Protein AF-A0A0C2FCC2-F1 (afdb_monomer_lite)

InterPro domains:
  IPR032016 MKRN2 opposite strand protein-like [PTHR33963] (3-128)
  IPR053921 MKRN2 opposite strand protein-like, C-terminal [PF16044] (3-122)

Sequence (130 aa):
MFRYESGDDLHIGISDSRSVVHSFWLSGISAESTNWGGSMVICRFDNDCNEFDRSLSSFISCSSDRFLGQLYEDTRWNCFDFVIEFMRFTNYRNFTKIAFVSEFMQKALNNAIRYSILVRKVMEGGVFLL

pLDDT: mean 89.38, std 10.4, range [44.0, 98.25]

Radius of gyration: 16.75 Å; chains: 1; bounding box: 44×28×47 Å

Foldseek 3Di:
DDDDDPPDDDADFDAAPLRWTWFFELAFTDTDNDDCPPPDDQDDDPDDRVVVNVLVVVLCVVCRVVGHSVNDDPPPHGRLVVVQVSCVSVVVDHDDSVRCCVRGPPVVVVVVVVVVVVVVCCVVPPDDDD

Secondary structure (DSSP, 8-state):
-----TTPPP---EE-TTSPEEEEETTEEEEESSS-TT--------S-HHHHHHHHHHHHHHHTTTS-GGG-BTTTBSHHHHHHHHHHHTTS----HHHHIIIIIHHHHHHHHHHHHHHHHHHHHS----

Organism: NCBI:txid51022

Structure (mmCIF, N/CA/C/O backbone):
data_AF-A0A0C2FCC2-F1
#
_entry.id   AF-A0A0C2FCC2-F1
#
loop_
_atom_site.group_PDB
_atom_site.id
_atom_site.type_symbol
_atom_site.label_atom_id
_atom_site.label_alt_id
_atom_site.label_comp_id
_atom_site.label_asym_id
_atom_site.label_entity_id
_atom_site.label_seq_id
_atom_site.pdbx_PDB_ins_code
_atom_site.Cartn_x
_atom_site.Cartn_y
_atom_site.Cartn_z
_atom_site.occupancy
_atom_site.B_iso_or_equiv
_atom_site.auth_seq_id
_atom_site.auth_comp_id
_atom_site.auth_asym_id
_atom_site.auth_atom_id
_atom_site.pdbx_PDB_model_num
ATOM 1 N N . MET A 1 1 ? -6.603 -10.169 21.386 1.00 44.00 1 MET A N 1
ATOM 2 C CA . MET A 1 1 ? -7.279 -8.868 21.581 1.00 44.00 1 MET A CA 1
ATOM 3 C C . MET A 1 1 ? -6.311 -7.801 21.103 1.00 44.00 1 MET A C 1
ATOM 5 O O . MET A 1 1 ? -5.247 -7.683 21.695 1.00 44.00 1 MET A O 1
ATOM 9 N N . PHE A 1 2 ? -6.601 -7.151 19.975 1.00 53.62 2 PHE A N 1
ATOM 10 C CA . PHE A 1 2 ? -5.667 -6.231 19.320 1.00 53.62 2 PHE A CA 1
ATOM 11 C C . PHE A 1 2 ? -5.547 -4.943 20.146 1.00 53.62 2 PHE A C 1
ATOM 13 O O . PHE A 1 2 ? -6.544 -4.261 20.371 1.00 53.62 2 PHE A O 1
ATOM 20 N N . ARG A 1 3 ? -4.345 -4.665 20.659 1.00 61.72 3 ARG A N 1
ATOM 21 C CA . ARG A 1 3 ? -3.997 -3.440 21.389 1.00 61.72 3 ARG A CA 1
ATOM 22 C C . ARG A 1 3 ? -3.113 -2.609 20.471 1.00 61.72 3 ARG A C 1
ATOM 24 O O . ARG A 1 3 ? -1.903 -2.726 20.554 1.00 61.72 3 ARG A O 1
ATOM 31 N N . TYR A 1 4 ? -3.729 -1.871 19.553 1.00 66.50 4 TYR A N 1
ATOM 32 C CA . TYR A 1 4 ? -3.002 -0.838 18.824 1.00 66.50 4 TYR A CA 1
ATOM 33 C C . TYR A 1 4 ? -2.829 0.374 19.741 1.00 66.50 4 TYR A C 1
ATOM 35 O O . TYR A 1 4 ? -3.820 0.886 20.279 1.00 66.50 4 TYR A O 1
ATOM 43 N N . GLU A 1 5 ? -1.594 0.828 19.900 1.00 67.44 5 GLU A N 1
ATOM 44 C CA . GLU A 1 5 ? -1.231 2.056 20.592 1.00 67.44 5 GLU A CA 1
ATOM 45 C C . GLU A 1 5 ? -0.583 3.054 19.625 1.00 67.44 5 GLU A C 1
ATOM 47 O O . GLU A 1 5 ? -0.014 2.716 18.587 1.00 67.44 5 GLU A O 1
ATOM 52 N N . SER A 1 6 ? -0.720 4.342 19.942 1.00 66.38 6 SER A N 1
ATOM 53 C CA . SER A 1 6 ? -0.105 5.384 19.125 1.00 66.38 6 SER A CA 1
ATOM 54 C C . SER A 1 6 ? 1.413 5.259 19.215 1.00 66.38 6 SER A C 1
ATOM 56 O O . SER A 1 6 ? 1.973 5.429 20.294 1.00 66.38 6 SER A O 1
ATOM 58 N N . GLY A 1 7 ? 2.061 5.038 18.075 1.00 69.69 7 GLY A N 1
ATOM 59 C CA . GLY A 1 7 ? 3.500 4.785 17.997 1.00 69.69 7 GLY A CA 1
ATOM 60 C C . GLY A 1 7 ? 3.851 3.348 17.623 1.00 69.69 7 GLY A C 1
ATOM 61 O O . GLY A 1 7 ? 5.014 3.102 17.334 1.00 69.69 7 GLY A O 1
ATOM 62 N N . ASP A 1 8 ? 2.872 2.437 17.570 1.00 75.62 8 ASP A N 1
ATOM 63 C CA . ASP A 1 8 ? 3.090 1.101 17.016 1.00 75.62 8 ASP A CA 1
ATOM 64 C C . ASP A 1 8 ? 3.450 1.178 15.527 1.00 75.62 8 ASP A C 1
ATOM 66 O O . ASP A 1 8 ? 2.846 1.941 14.759 1.00 75.62 8 ASP A O 1
ATOM 70 N N . ASP A 1 9 ? 4.398 0.335 15.119 1.00 79.69 9 ASP A N 1
ATOM 71 C CA . ASP A 1 9 ? 4.824 0.218 13.730 1.00 79.69 9 ASP A CA 1
ATOM 72 C C . ASP A 1 9 ? 3.699 -0.370 12.872 1.00 79.69 9 ASP A C 1
ATOM 74 O O . ASP A 1 9 ? 3.216 -1.486 13.083 1.00 79.69 9 ASP A O 1
ATOM 78 N N . LEU A 1 10 ? 3.270 0.405 11.878 1.00 87.06 10 LEU A N 1
ATOM 79 C CA . LEU A 1 10 ? 2.246 -0.008 10.930 1.00 87.06 10 LEU A CA 1
ATOM 80 C C . LEU A 1 10 ? 2.888 -0.663 9.711 1.00 87.06 10 LEU A C 1
ATOM 82 O O . LEU A 1 10 ? 3.775 -0.089 9.081 1.00 87.06 10 LEU A O 1
ATOM 86 N N . HIS A 1 11 ? 2.355 -1.820 9.326 1.00 93.19 11 HIS A N 1
ATOM 87 C CA . HIS A 1 11 ? 2.714 -2.502 8.087 1.00 93.19 11 HIS A CA 1
ATOM 88 C C . HIS A 1 11 ? 1.548 -2.496 7.099 1.00 93.19 11 HIS A C 1
ATOM 90 O O . HIS A 1 11 ? 0.384 -2.601 7.495 1.00 93.19 11 HIS A O 1
ATOM 96 N N . ILE A 1 12 ? 1.853 -2.370 5.808 1.00 95.69 12 ILE A N 1
ATOM 97 C CA . ILE A 1 12 ? 0.854 -2.302 4.737 1.00 95.69 12 ILE A CA 1
ATOM 98 C C . ILE A 1 12 ? 1.218 -3.228 3.575 1.00 95.69 12 ILE A C 1
ATOM 100 O O . ILE A 1 12 ? 2.387 -3.430 3.247 1.00 95.69 12 ILE A O 1
ATOM 104 N N . GLY A 1 13 ? 0.189 -3.804 2.958 1.00 96.75 13 GLY A N 1
ATOM 105 C CA . GLY A 1 13 ? 0.299 -4.682 1.805 1.00 96.75 13 GLY A CA 1
ATOM 106 C C . GLY A 1 13 ? -0.947 -4.619 0.927 1.00 96.75 13 GLY A C 1
ATOM 107 O O . GLY A 1 13 ? -1.929 -3.948 1.251 1.00 96.75 13 GLY A O 1
ATOM 108 N N . ILE A 1 14 ? -0.890 -5.320 -0.201 1.00 97.19 14 ILE A N 1
ATOM 109 C CA . ILE A 1 14 ? -1.959 -5.402 -1.198 1.00 97.19 14 ILE A CA 1
ATOM 110 C C . ILE A 1 14 ? -2.517 -6.821 -1.166 1.00 97.19 14 ILE A C 1
ATOM 112 O O . ILE A 1 14 ? -1.772 -7.773 -1.380 1.00 97.19 14 ILE A O 1
ATOM 116 N N . SER A 1 15 ? -3.814 -6.962 -0.898 1.00 96.50 15 SER A N 1
ATOM 117 C CA . SER A 1 15 ? -4.485 -8.264 -0.924 1.00 96.50 15 SER A CA 1
ATOM 118 C C . SER A 1 15 ? -4.952 -8.604 -2.335 1.00 96.50 15 SER A C 1
ATOM 120 O O . SER A 1 15 ? -5.616 -7.779 -2.961 1.00 96.50 15 SER A O 1
ATOM 122 N N . ASP A 1 16 ? -4.671 -9.823 -2.794 1.00 95.75 16 ASP A N 1
ATOM 123 C CA . ASP A 1 16 ? -5.300 -10.408 -3.982 1.00 95.75 16 ASP A CA 1
ATOM 124 C C . ASP A 1 16 ? -6.735 -10.889 -3.674 1.00 95.75 16 ASP A C 1
ATOM 126 O O . ASP A 1 16 ? -7.195 -10.866 -2.520 1.00 95.75 16 ASP A O 1
ATOM 130 N N . SER A 1 17 ? -7.456 -11.342 -4.704 1.00 94.38 17 SER A N 1
ATOM 131 C CA . SER A 1 17 ? -8.830 -11.852 -4.568 1.00 94.38 17 SER A CA 1
ATOM 132 C C . SER A 1 17 ? -8.957 -13.116 -3.701 1.00 94.38 17 SER A C 1
ATOM 134 O O . SER A 1 17 ? -10.050 -13.453 -3.241 1.00 94.38 17 SER A O 1
ATOM 136 N N . ARG A 1 18 ? -7.843 -13.805 -3.425 1.00 94.06 18 ARG A N 1
ATOM 137 C CA . ARG A 1 18 ? -7.763 -15.015 -2.593 1.00 94.06 18 ARG A CA 1
ATOM 138 C C . ARG A 1 18 ? -7.339 -14.704 -1.160 1.00 94.06 18 ARG A C 1
ATOM 140 O O . ARG A 1 18 ? -7.049 -15.625 -0.400 1.00 94.06 18 ARG A O 1
ATOM 147 N N . SER A 1 19 ? -7.349 -13.425 -0.776 1.00 92.94 19 SER A N 1
ATOM 148 C CA . SER A 1 19 ? -6.925 -12.955 0.548 1.00 92.94 19 SER A CA 1
ATOM 149 C C . SER A 1 19 ? -5.444 -13.219 0.855 1.00 92.94 19 SER A C 1
ATOM 151 O O . SER A 1 19 ? -5.063 -13.310 2.022 1.00 92.94 19 SER A O 1
ATOM 153 N N . VAL A 1 20 ? -4.601 -13.347 -0.176 1.00 96.31 20 VAL A N 1
ATOM 154 C CA . VAL A 1 20 ? -3.143 -13.363 -0.024 1.00 96.31 20 VAL A CA 1
ATOM 155 C C . VAL A 1 20 ? -2.651 -11.925 -0.041 1.00 96.31 20 VAL A C 1
ATOM 157 O O . VAL A 1 20 ? -2.881 -11.195 -1.004 1.00 96.31 2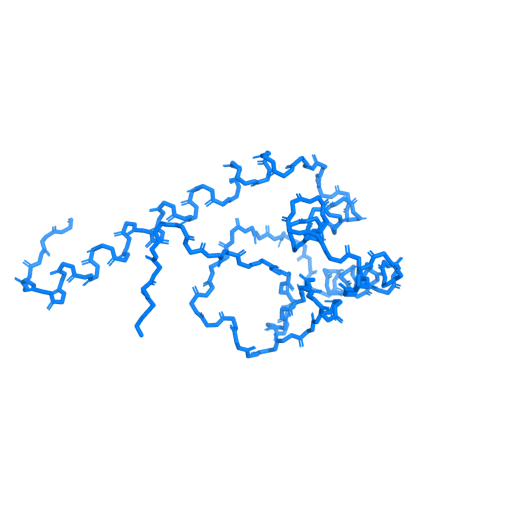0 VAL A O 1
ATOM 160 N N . VAL A 1 21 ? -1.966 -11.511 1.022 1.00 97.38 21 VAL A N 1
ATOM 161 C CA . VAL A 1 21 ? -1.406 -10.165 1.126 1.00 97.38 21 VAL A CA 1
ATOM 162 C C . VAL A 1 21 ? 0.040 -10.166 0.661 1.00 97.38 21 VAL A C 1
ATOM 164 O O . VAL A 1 21 ? 0.878 -10.904 1.177 1.00 97.38 21 VAL A O 1
ATOM 167 N N . HIS A 1 22 ? 0.330 -9.304 -0.305 1.00 97.81 22 HIS A N 1
ATOM 168 C CA . HIS A 1 22 ? 1.665 -9.041 -0.811 1.00 97.81 22 HIS A CA 1
ATOM 169 C C . HIS A 1 22 ? 2.226 -7.777 -0.163 1.00 97.81 22 HIS A C 1
ATOM 171 O O . HIS A 1 22 ? 1.576 -6.730 -0.183 1.00 97.81 22 HIS A O 1
ATOM 177 N N . SER A 1 23 ? 3.427 -7.851 0.404 1.00 97.44 23 SER A N 1
ATOM 178 C CA . SER A 1 23 ? 4.055 -6.711 1.081 1.00 97.44 23 SER A CA 1
ATOM 179 C C . SER A 1 23 ? 5.568 -6.709 0.905 1.00 97.44 23 SER A C 1
ATOM 181 O O . SER A 1 23 ? 6.150 -7.735 0.567 1.00 97.44 23 SER A O 1
ATOM 183 N N . PHE A 1 24 ? 6.203 -5.559 1.125 1.00 98.06 24 PHE A N 1
ATOM 184 C CA . PHE A 1 24 ? 7.657 -5.415 1.059 1.00 98.06 24 PHE A CA 1
ATOM 185 C C . PHE A 1 24 ? 8.243 -5.219 2.457 1.00 98.06 24 PHE A C 1
ATOM 187 O O . PHE A 1 24 ? 7.798 -4.337 3.190 1.00 98.06 24 PHE A O 1
ATOM 194 N N . TRP A 1 25 ? 9.238 -6.033 2.810 1.00 95.44 25 TRP A N 1
ATOM 195 C CA . TRP A 1 25 ? 9.940 -5.966 4.092 1.00 95.44 25 TRP A CA 1
ATOM 196 C C . TRP A 1 25 ? 11.423 -6.351 3.941 1.00 95.44 25 TRP A C 1
ATOM 198 O O . TRP A 1 25 ? 11.954 -6.432 2.834 1.00 95.44 25 TRP A O 1
ATOM 208 N N . LEU A 1 26 ? 12.089 -6.647 5.058 1.00 95.19 26 LEU A N 1
ATOM 209 C CA . LEU A 1 26 ? 13.505 -7.030 5.141 1.00 95.19 26 LEU A CA 1
ATOM 210 C C . LEU A 1 26 ? 13.889 -8.272 4.317 1.00 95.19 26 LEU A C 1
ATOM 212 O O . LEU A 1 26 ? 15.061 -8.448 3.994 1.00 95.19 26 LEU A O 1
ATOM 216 N N . SER A 1 27 ? 12.937 -9.141 3.969 1.00 95.25 27 SER A N 1
ATOM 217 C CA . SER A 1 27 ? 13.163 -10.314 3.108 1.00 95.25 27 SER A CA 1
ATOM 218 C C . SER A 1 27 ? 12.827 -10.069 1.631 1.00 95.25 27 SER A C 1
ATOM 220 O O . SER A 1 27 ? 12.986 -10.974 0.814 1.00 95.25 27 SER A O 1
ATOM 222 N N . GLY A 1 28 ? 12.405 -8.856 1.266 1.00 97.25 28 GLY A N 1
ATOM 223 C CA . GLY A 1 28 ? 11.905 -8.522 -0.065 1.00 97.25 28 GLY A CA 1
ATOM 224 C C . GLY A 1 28 ? 10.383 -8.562 -0.131 1.00 97.25 28 GLY A C 1
ATOM 225 O O . GLY A 1 28 ? 9.704 -8.354 0.877 1.00 97.25 28 GLY A O 1
ATOM 226 N N . ILE A 1 29 ? 9.844 -8.791 -1.331 1.00 97.62 29 ILE A N 1
ATOM 227 C CA . ILE A 1 29 ? 8.406 -9.005 -1.515 1.00 97.62 29 ILE A CA 1
ATOM 228 C C . ILE A 1 29 ? 8.031 -10.365 -0.916 1.00 97.62 29 ILE A C 1
ATOM 230 O O . ILE A 1 29 ? 8.518 -11.404 -1.362 1.00 97.62 29 ILE A O 1
ATOM 234 N N . SER A 1 30 ? 7.135 -10.360 0.065 1.00 95.75 30 SER A N 1
ATOM 235 C CA . SER A 1 30 ? 6.531 -11.554 0.649 1.00 95.75 30 SER A CA 1
ATOM 236 C C . SER A 1 30 ? 5.066 -11.680 0.236 1.00 95.75 30 SER A C 1
ATOM 238 O O . SER A 1 30 ? 4.418 -10.696 -0.127 1.00 95.75 30 SER A O 1
ATOM 240 N N . ALA A 1 31 ? 4.549 -12.907 0.281 1.00 96.62 31 ALA A N 1
ATOM 241 C CA . ALA A 1 31 ? 3.139 -13.218 0.091 1.00 96.62 31 ALA A CA 1
ATOM 242 C C . ALA A 1 31 ? 2.662 -14.047 1.285 1.00 96.62 31 ALA A C 1
ATOM 244 O O . ALA A 1 31 ? 3.220 -15.109 1.567 1.00 96.62 31 ALA A O 1
ATOM 245 N N . GLU A 1 32 ? 1.649 -13.560 1.992 1.00 95.38 32 GLU A N 1
ATOM 246 C CA . GLU A 1 32 ? 1.186 -14.148 3.244 1.00 95.38 32 GLU A CA 1
ATOM 247 C C . GLU A 1 32 ? -0.339 -14.278 3.253 1.00 95.38 32 GLU A C 1
ATOM 249 O O . GLU A 1 32 ? -1.066 -13.306 3.062 1.00 95.38 32 GLU A O 1
ATOM 254 N N . SER A 1 33 ? -0.841 -15.489 3.502 1.00 90.88 33 SER A N 1
ATOM 255 C CA . SER A 1 33 ? -2.277 -15.765 3.696 1.00 90.88 33 SER A CA 1
ATOM 256 C C . SER A 1 33 ? -2.687 -15.782 5.174 1.00 90.88 33 SER A C 1
ATOM 258 O O . SER A 1 33 ? -3.862 -15.866 5.517 1.00 90.88 33 SER A O 1
ATOM 260 N N . THR A 1 34 ? -1.703 -15.755 6.067 1.00 80.19 34 THR A N 1
ATOM 261 C CA . THR A 1 34 ? -1.840 -15.747 7.525 1.00 80.19 34 THR A CA 1
ATOM 262 C C . THR A 1 34 ? -0.914 -14.657 8.062 1.00 80.19 34 THR A C 1
ATOM 264 O O . THR A 1 34 ? 0.038 -14.316 7.380 1.00 80.19 34 THR A O 1
ATOM 267 N N . ASN A 1 35 ? -1.162 -14.114 9.256 1.00 85.06 35 ASN A N 1
ATOM 268 C CA . ASN A 1 35 ? -0.400 -13.020 9.913 1.00 85.06 35 ASN A CA 1
ATOM 269 C C . ASN A 1 35 ? -0.923 -11.593 9.700 1.00 85.06 35 ASN A C 1
ATOM 271 O O . ASN A 1 35 ? -0.523 -10.698 10.434 1.00 85.06 35 ASN A O 1
ATOM 275 N N . TRP A 1 36 ? -1.915 -11.382 8.835 1.00 89.81 36 TRP A N 1
ATOM 276 C CA . TRP A 1 36 ? -2.599 -10.085 8.692 1.00 89.81 36 TRP A CA 1
ATOM 277 C C . TRP A 1 36 ? -3.827 -9.953 9.611 1.00 89.81 36 TRP A C 1
ATOM 279 O O . TRP A 1 36 ? -4.787 -9.236 9.320 1.00 89.81 36 TRP A O 1
ATOM 289 N N . GLY A 1 37 ? -3.825 -10.674 10.737 1.00 84.88 37 GLY A N 1
ATOM 290 C CA . GLY A 1 37 ? -4.888 -10.611 11.738 1.00 84.88 3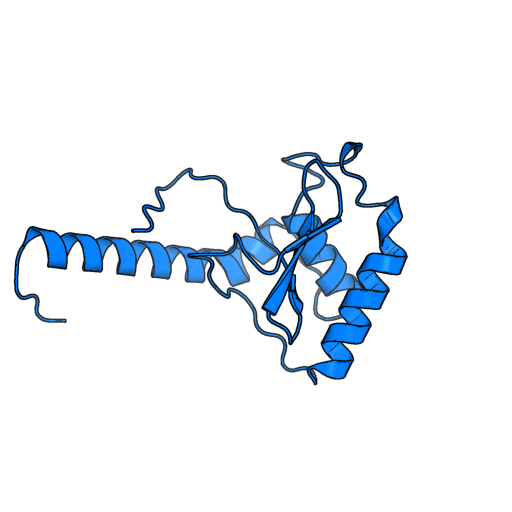7 GLY A CA 1
ATOM 291 C C . GLY A 1 37 ? -4.945 -9.229 12.389 1.00 84.88 37 GLY A C 1
ATOM 292 O O . GLY A 1 37 ? -3.922 -8.705 12.812 1.00 84.88 37 GLY A O 1
ATOM 293 N N . GLY A 1 38 ? -6.140 -8.640 12.476 1.00 82.50 38 GLY A N 1
ATOM 294 C CA . GLY A 1 38 ? -6.313 -7.279 13.003 1.00 82.50 38 GLY A CA 1
ATOM 295 C C . GLY A 1 38 ? -5.943 -6.173 12.012 1.00 82.50 38 GLY A C 1
ATOM 296 O O . GLY A 1 38 ? -5.924 -5.005 12.392 1.00 82.50 38 GLY A O 1
ATOM 297 N N . SER A 1 39 ? -5.680 -6.526 10.751 1.00 89.25 39 SER A N 1
ATOM 298 C CA . SER A 1 39 ? -5.515 -5.556 9.672 1.00 89.25 39 SER A CA 1
ATOM 299 C C . SER A 1 39 ? -6.821 -4.831 9.352 1.00 89.25 39 SER A C 1
ATOM 301 O O . SER A 1 39 ? -7.925 -5.270 9.693 1.00 89.25 39 SER A O 1
ATOM 303 N N . MET A 1 40 ? -6.688 -3.699 8.666 1.00 90.19 40 MET A N 1
ATOM 304 C CA . MET A 1 40 ? -7.823 -2.925 8.201 1.00 90.19 40 MET A CA 1
ATOM 305 C C . MET A 1 40 ? -7.682 -2.537 6.737 1.00 90.19 40 MET A C 1
ATOM 307 O O . MET A 1 40 ? -6.608 -2.165 6.270 1.00 90.19 40 MET A O 1
ATOM 311 N N . VAL A 1 41 ? -8.802 -2.580 6.020 1.00 92.12 41 VAL A N 1
ATOM 312 C CA . VAL A 1 41 ? -8.859 -2.155 4.622 1.00 92.12 41 VAL A CA 1
ATOM 313 C C . VAL A 1 41 ? -8.952 -0.633 4.573 1.00 92.12 41 VAL A C 1
ATOM 315 O O . VAL A 1 41 ? -9.935 -0.058 5.040 1.00 92.12 41 VAL A O 1
ATOM 318 N N . ILE A 1 42 ? -7.935 0.013 4.001 1.00 93.19 42 ILE A N 1
ATOM 319 C CA . ILE A 1 42 ? -7.874 1.480 3.872 1.00 93.19 42 ILE A CA 1
ATOM 320 C C . ILE A 1 42 ? -8.235 1.984 2.468 1.00 93.19 42 ILE A C 1
ATOM 322 O O . ILE A 1 42 ? -8.593 3.145 2.303 1.00 93.19 42 ILE A O 1
ATOM 326 N N . CYS A 1 43 ? -8.152 1.116 1.460 1.00 91.81 43 CYS A N 1
ATOM 327 C CA . CYS A 1 43 ? -8.436 1.419 0.062 1.00 91.81 43 CYS A CA 1
ATOM 328 C C . CYS A 1 43 ? -9.063 0.184 -0.597 1.00 91.81 43 CYS A C 1
ATOM 330 O O . CYS A 1 43 ? -8.670 -0.944 -0.292 1.00 91.81 43 CYS A O 1
ATOM 332 N N . ARG A 1 44 ? -10.047 0.393 -1.475 1.00 90.12 44 ARG A N 1
ATOM 333 C CA . ARG A 1 44 ? -10.652 -0.649 -2.311 1.00 90.12 44 ARG A CA 1
ATOM 334 C C . ARG A 1 44 ? -10.554 -0.210 -3.762 1.00 90.12 44 ARG A C 1
ATOM 336 O O . ARG A 1 44 ? -10.809 0.952 -4.057 1.00 90.12 44 ARG A O 1
ATOM 343 N N . PHE A 1 45 ? -10.181 -1.143 -4.625 1.00 86.75 45 PHE A N 1
ATOM 344 C CA . PHE A 1 45 ? -10.166 -0.944 -6.066 1.00 86.75 45 PHE A CA 1
ATOM 345 C C . PHE A 1 45 ? -11.471 -1.494 -6.640 1.00 86.75 45 PHE A C 1
ATOM 347 O O . PHE A 1 45 ? -11.902 -2.574 -6.239 1.00 86.75 45 PHE A O 1
ATOM 354 N N . ASP A 1 46 ? -12.078 -0.764 -7.572 1.00 85.25 46 ASP A N 1
ATOM 355 C CA . ASP A 1 46 ? -13.360 -1.136 -8.189 1.00 85.25 46 ASP A CA 1
ATOM 356 C C . ASP A 1 46 ? -13.190 -2.045 -9.427 1.00 85.25 46 ASP A C 1
ATOM 358 O O . ASP A 1 46 ? -14.148 -2.310 -10.152 1.00 85.25 46 ASP A O 1
ATOM 362 N N . ASN A 1 47 ? -11.969 -2.518 -9.693 1.00 81.31 47 ASN A N 1
ATOM 363 C CA . ASN A 1 47 ? -11.644 -3.348 -10.854 1.00 81.31 47 ASN A CA 1
ATOM 364 C C . ASN A 1 47 ? -12.183 -4.781 -10.706 1.00 81.31 47 ASN A C 1
ATOM 366 O O . ASN A 1 47 ? -12.336 -5.295 -9.597 1.00 81.31 47 ASN A O 1
ATOM 370 N N . ASP A 1 48 ? -12.380 -5.463 -11.841 1.00 89.94 48 ASP A N 1
ATOM 371 C CA . ASP A 1 48 ? -12.626 -6.909 -11.850 1.00 89.94 48 ASP A CA 1
ATOM 372 C C . ASP A 1 48 ? -11.489 -7.648 -11.129 1.00 89.94 48 ASP A C 1
ATOM 374 O O . ASP A 1 48 ? -10.307 -7.380 -11.368 1.00 89.94 48 ASP A O 1
ATOM 378 N N . CYS A 1 49 ? -11.840 -8.607 -10.268 1.00 88.19 49 CYS A N 1
ATOM 379 C CA . CYS A 1 49 ? -10.868 -9.331 -9.451 1.00 88.19 49 CYS A CA 1
ATOM 380 C C . CYS A 1 49 ? -9.776 -10.009 -10.291 1.00 88.19 49 CYS A C 1
ATOM 382 O O . CYS A 1 49 ? -8.611 -9.989 -9.903 1.00 88.19 49 CYS A O 1
ATOM 384 N N . ASN A 1 50 ? -10.108 -10.562 -11.464 1.00 90.56 50 ASN A N 1
ATOM 385 C CA . ASN A 1 50 ? -9.110 -11.232 -12.300 1.00 90.56 50 ASN A CA 1
ATOM 386 C C . ASN A 1 50 ? -8.162 -10.230 -12.963 1.00 90.56 50 ASN A C 1
ATOM 388 O O . ASN A 1 50 ? -6.981 -10.517 -13.161 1.00 90.56 50 ASN A O 1
ATOM 392 N N . GLU A 1 51 ? -8.667 -9.061 -13.354 1.00 92.88 51 GLU A N 1
ATOM 393 C CA . GLU A 1 51 ? -7.831 -7.989 -13.890 1.00 92.88 51 GLU A CA 1
ATOM 394 C C . GLU A 1 51 ? -6.895 -7.419 -12.821 1.00 92.88 51 GLU A C 1
ATOM 396 O O . GLU A 1 51 ? -5.706 -7.210 -13.090 1.00 92.88 51 GLU A O 1
ATOM 401 N N . PHE A 1 52 ? -7.410 -7.234 -11.606 1.00 94.69 52 PHE A N 1
ATOM 402 C CA . PHE A 1 52 ? -6.628 -6.781 -10.466 1.00 94.69 52 PHE A CA 1
ATOM 403 C C . PHE A 1 52 ? -5.504 -7.767 -10.121 1.00 94.69 52 PHE A C 1
ATOM 405 O O . PHE A 1 52 ? -4.338 -7.374 -10.073 1.00 94.69 52 PHE A O 1
ATOM 412 N N . ASP A 1 53 ? -5.821 -9.056 -9.978 1.00 96.50 53 ASP A N 1
ATOM 413 C CA . ASP A 1 53 ? -4.845 -10.095 -9.631 1.00 96.50 53 ASP A CA 1
ATOM 414 C C . ASP A 1 53 ? -3.753 -10.249 -10.701 1.00 96.50 53 ASP A C 1
ATOM 416 O O . ASP A 1 53 ? -2.571 -10.430 -10.382 1.00 96.50 53 ASP A O 1
ATOM 420 N N . ARG A 1 54 ? -4.117 -10.131 -11.989 1.00 96.50 54 ARG A N 1
ATOM 421 C CA . ARG A 1 54 ? -3.142 -10.121 -13.094 1.00 96.50 54 ARG A CA 1
ATOM 422 C C . ARG A 1 54 ? -2.237 -8.898 -13.033 1.00 96.50 54 ARG A C 1
ATOM 424 O O . ARG A 1 54 ? -1.026 -9.039 -13.188 1.00 96.50 54 ARG A O 1
ATOM 431 N N . SER A 1 55 ? -2.807 -7.720 -12.785 1.00 96.88 55 SER A N 1
ATOM 432 C CA . SER A 1 55 ? -2.045 -6.477 -12.631 1.00 96.88 55 SER A CA 1
ATOM 433 C C . SER A 1 55 ? -1.060 -6.564 -11.467 1.00 96.88 55 SER A C 1
ATOM 435 O O . SER A 1 55 ? 0.107 -6.208 -11.627 1.00 96.88 55 SER A O 1
ATOM 437 N N . LEU A 1 56 ? -1.493 -7.099 -10.323 1.00 97.44 56 LEU A N 1
ATOM 438 C CA . LEU A 1 56 ? -0.647 -7.296 -9.147 1.00 97.44 56 LEU A CA 1
ATOM 439 C C . LEU A 1 56 ? 0.486 -8.288 -9.423 1.00 97.44 56 LEU A C 1
ATOM 441 O O . LEU A 1 56 ? 1.649 -7.991 -9.151 1.00 97.44 56 LEU A O 1
ATOM 445 N N . SER A 1 57 ? 0.168 -9.425 -10.042 1.00 97.62 57 SER A N 1
ATOM 446 C CA . SER A 1 57 ? 1.169 -10.428 -10.428 1.00 97.62 57 SER A CA 1
ATOM 447 C C . SER A 1 57 ? 2.200 -9.853 -11.407 1.00 97.62 57 SER A C 1
ATOM 449 O O . SER A 1 57 ? 3.403 -10.059 -11.240 1.00 97.62 57 SER A O 1
ATOM 451 N N . SER A 1 58 ? 1.743 -9.084 -12.403 1.00 98.12 58 SER A N 1
ATOM 452 C CA . SER A 1 58 ? 2.621 -8.414 -13.366 1.00 98.12 58 SER A CA 1
ATOM 453 C C . SER A 1 58 ? 3.512 -7.378 -12.690 1.00 98.12 58 SER A C 1
ATOM 455 O O . SER A 1 58 ? 4.708 -7.342 -12.963 1.00 98.12 58 SER A O 1
ATOM 457 N N . PHE A 1 59 ? 2.959 -6.557 -11.795 1.00 98.25 59 PHE A N 1
ATOM 458 C CA . PHE A 1 59 ? 3.725 -5.569 -11.042 1.00 98.25 59 PHE A CA 1
ATOM 459 C C . PHE A 1 59 ? 4.838 -6.224 -10.223 1.00 98.25 59 PHE A C 1
ATOM 461 O O . PHE A 1 59 ? 5.992 -5.806 -10.321 1.00 98.25 59 PHE A O 1
ATOM 468 N N . ILE A 1 60 ? 4.517 -7.273 -9.459 1.00 97.94 60 ILE A N 1
ATOM 469 C CA . ILE A 1 60 ? 5.493 -8.004 -8.638 1.00 97.94 60 ILE A CA 1
ATOM 470 C C . ILE A 1 60 ? 6.604 -8.579 -9.520 1.00 97.94 60 ILE A C 1
ATOM 472 O O . ILE A 1 60 ? 7.783 -8.401 -9.219 1.00 97.94 60 ILE A O 1
ATOM 476 N N . SER A 1 61 ? 6.247 -9.206 -10.645 1.00 97.44 61 SER A N 1
ATOM 477 C CA . SER A 1 61 ? 7.234 -9.753 -11.579 1.00 97.44 61 SER A CA 1
ATOM 478 C C . SER A 1 61 ? 8.153 -8.665 -12.148 1.00 97.44 61 SER A C 1
ATOM 480 O O . SER A 1 61 ? 9.366 -8.862 -12.197 1.00 97.44 61 SER A O 1
ATOM 482 N N . CYS A 1 62 ? 7.596 -7.523 -12.560 1.00 96.88 62 CYS A N 1
ATOM 483 C CA . CYS A 1 62 ? 8.337 -6.425 -13.191 1.00 96.88 62 CYS A CA 1
ATOM 484 C C . CYS A 1 62 ? 9.150 -5.560 -12.217 1.00 96.88 62 CYS A C 1
ATOM 486 O O . CYS A 1 62 ? 9.955 -4.757 -12.676 1.00 96.88 62 CYS A O 1
ATOM 488 N N . SER A 1 63 ? 8.910 -5.663 -10.909 1.00 95.38 63 SER A N 1
ATOM 489 C CA . SER A 1 63 ? 9.558 -4.823 -9.890 1.00 95.38 63 SER A CA 1
ATOM 490 C C . SER A 1 63 ? 10.380 -5.611 -8.868 1.00 95.38 63 SER A C 1
ATOM 492 O O . SER A 1 63 ? 10.918 -5.027 -7.927 1.00 95.38 63 SER A O 1
ATOM 494 N N . SER A 1 64 ? 10.494 -6.930 -9.044 1.00 93.69 64 SER A N 1
ATOM 495 C CA . SER A 1 64 ? 11.182 -7.837 -8.116 1.00 93.69 64 SER A CA 1
ATOM 496 C C . SER A 1 64 ? 12.644 -7.457 -7.837 1.00 93.69 64 SER A C 1
ATOM 498 O O . SER A 1 64 ? 13.124 -7.636 -6.720 1.00 93.69 64 SER A O 1
ATOM 500 N N . ASP A 1 65 ? 13.332 -6.865 -8.810 1.00 96.50 65 ASP A N 1
ATOM 501 C CA . ASP A 1 65 ? 14.700 -6.349 -8.711 1.00 96.50 65 ASP A CA 1
ATOM 502 C C . ASP A 1 65 ? 14.808 -5.045 -7.898 1.00 96.50 65 ASP A C 1
ATOM 504 O O . ASP A 1 65 ? 15.846 -4.767 -7.295 1.00 96.50 65 ASP A O 1
ATOM 508 N N . ARG A 1 66 ? 13.729 -4.256 -7.839 1.00 97.25 66 ARG A N 1
ATOM 509 C CA . ARG A 1 66 ? 13.644 -2.997 -7.075 1.00 97.25 66 ARG A CA 1
ATOM 510 C C . ARG A 1 66 ? 13.238 -3.209 -5.616 1.00 97.25 66 ARG A C 1
ATOM 512 O O . ARG A 1 66 ? 13.518 -2.356 -4.776 1.00 97.25 66 ARG A O 1
ATOM 519 N N . PHE A 1 67 ? 12.585 -4.326 -5.306 1.00 97.69 67 PHE A N 1
ATOM 520 C CA . PHE A 1 67 ? 12.064 -4.653 -3.973 1.00 97.69 67 PHE A CA 1
ATOM 521 C C . PHE A 1 67 ? 12.793 -5.848 -3.345 1.00 97.69 67 PHE A C 1
ATOM 523 O O . PHE A 1 67 ? 12.189 -6.770 -2.791 1.00 97.69 67 PHE A O 1
ATOM 530 N N . LEU A 1 68 ? 14.123 -5.820 -3.419 1.00 97.88 68 LEU A N 1
ATOM 531 C CA . LEU A 1 68 ? 14.989 -6.749 -2.698 1.00 97.88 68 LEU A CA 1
ATOM 532 C C . LEU A 1 68 ? 15.070 -6.347 -1.224 1.00 97.88 68 LEU A C 1
ATOM 534 O O . LEU A 1 68 ? 15.198 -5.166 -0.912 1.00 97.88 68 LEU A O 1
ATOM 538 N N . GLY A 1 69 ? 15.067 -7.322 -0.314 1.00 97.06 69 GLY A N 1
ATOM 539 C CA . GLY A 1 69 ? 15.071 -7.055 1.130 1.00 97.06 69 GLY A CA 1
ATOM 540 C C . GLY A 1 69 ? 16.248 -6.201 1.611 1.00 97.06 69 GLY A C 1
ATOM 541 O O . GLY A 1 69 ? 16.081 -5.322 2.446 1.00 97.06 69 GLY A O 1
ATOM 542 N N . GLN A 1 70 ? 17.422 -6.367 0.998 1.00 97.56 70 GLN A N 1
ATOM 543 C CA . GLN A 1 70 ? 18.613 -5.550 1.273 1.00 97.56 70 GLN A CA 1
ATOM 544 C C . GLN A 1 70 ? 18.476 -4.067 0.879 1.00 97.56 70 GLN A C 1
ATOM 546 O O . GLN A 1 70 ? 19.307 -3.255 1.273 1.00 97.56 70 GLN A O 1
ATOM 551 N N . LEU A 1 71 ? 17.480 -3.725 0.056 1.00 97.62 71 LEU A N 1
ATOM 552 C CA . LEU A 1 71 ? 17.174 -2.353 -0.356 1.00 97.62 71 LEU A CA 1
ATOM 553 C C . LEU A 1 71 ? 16.092 -1.716 0.524 1.00 97.62 71 LEU A C 1
ATOM 555 O O . LEU A 1 71 ? 15.740 -0.561 0.299 1.00 97.62 71 LEU A O 1
ATOM 559 N N . TYR A 1 72 ? 15.542 -2.461 1.486 1.00 97.50 72 TYR A N 1
ATOM 560 C CA . TYR A 1 72 ? 14.532 -1.954 2.401 1.00 97.50 72 TYR A CA 1
ATOM 561 C C . TYR A 1 72 ? 15.133 -0.872 3.311 1.00 97.50 72 TYR A C 1
ATOM 563 O O . TYR A 1 72 ? 16.155 -1.080 3.965 1.00 97.50 72 TYR A O 1
ATOM 571 N N . GLU A 1 73 ? 14.476 0.283 3.360 1.00 96.50 73 GLU A N 1
ATOM 572 C CA . GLU A 1 73 ? 14.865 1.434 4.166 1.00 96.50 73 GLU A CA 1
ATOM 573 C C . GLU A 1 73 ? 13.616 2.091 4.772 1.00 96.50 73 GLU A C 1
ATOM 575 O O . GLU A 1 73 ? 12.780 2.633 4.042 1.00 96.50 73 GLU A O 1
ATOM 580 N N . ASP A 1 74 ? 13.519 2.101 6.107 1.00 91.69 74 ASP A N 1
ATOM 581 C CA . ASP A 1 74 ? 12.325 2.522 6.861 1.00 91.69 74 ASP A CA 1
ATOM 582 C C . ASP A 1 74 ? 11.763 3.882 6.449 1.00 91.69 74 ASP A C 1
ATOM 584 O O . ASP A 1 74 ? 10.553 4.096 6.519 1.00 91.69 74 ASP A O 1
ATOM 588 N N . THR A 1 75 ? 12.610 4.815 6.005 1.00 91.62 75 THR A N 1
ATOM 589 C CA . THR A 1 75 ? 12.161 6.170 5.668 1.00 91.62 75 THR A CA 1
ATOM 590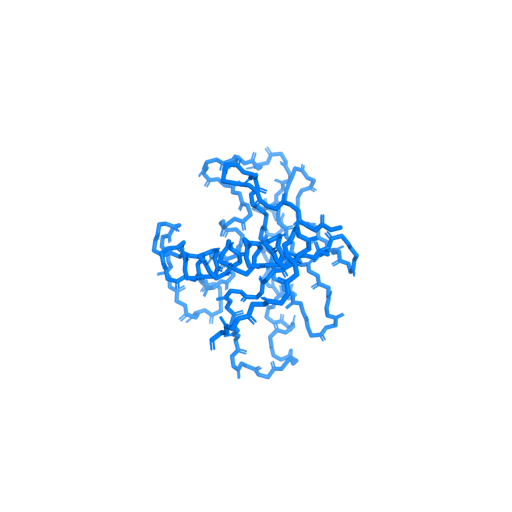 C C . THR A 1 75 ? 11.926 6.372 4.173 1.00 91.62 75 THR A C 1
ATOM 592 O O . THR A 1 75 ? 10.904 6.952 3.784 1.00 91.62 75 THR A O 1
ATOM 595 N N . ARG A 1 76 ? 12.815 5.872 3.306 1.00 94.62 76 ARG A N 1
ATOM 596 C CA . ARG A 1 76 ? 12.802 6.207 1.870 1.00 94.62 76 ARG A CA 1
ATOM 597 C C . ARG A 1 76 ? 12.347 5.088 0.941 1.00 94.62 76 ARG A C 1
ATOM 599 O O . ARG A 1 76 ? 11.932 5.419 -0.165 1.00 94.62 76 ARG A O 1
ATOM 606 N N . TRP A 1 77 ? 12.418 3.823 1.352 1.00 97.25 77 TRP A N 1
ATOM 607 C CA . TRP A 1 77 ? 12.051 2.688 0.502 1.00 97.25 77 TRP A CA 1
ATOM 608 C C . TRP A 1 77 ? 11.494 1.531 1.333 1.00 97.25 77 TRP A C 1
ATOM 610 O O . TRP A 1 77 ? 12.213 0.618 1.725 1.00 97.25 77 TRP A O 1
ATOM 620 N N . ASN A 1 78 ? 10.202 1.592 1.640 1.00 96.56 78 ASN A N 1
ATOM 621 C CA . ASN A 1 78 ? 9.537 0.695 2.581 1.00 96.56 78 ASN A CA 1
ATOM 622 C C . ASN A 1 78 ? 8.210 0.151 2.019 1.00 96.56 78 ASN A C 1
ATOM 624 O O . ASN A 1 78 ? 7.877 0.325 0.843 1.00 96.56 78 ASN A O 1
ATOM 628 N N . CYS A 1 79 ? 7.421 -0.509 2.866 1.00 96.88 79 CYS A N 1
ATOM 629 C CA . CYS A 1 79 ? 6.130 -1.087 2.490 1.00 96.88 79 CYS A CA 1
ATOM 630 C C . CYS A 1 79 ? 5.122 -0.071 1.914 1.00 96.88 79 CYS A C 1
ATOM 632 O O . CYS A 1 79 ? 4.296 -0.438 1.078 1.00 96.88 79 CYS A O 1
ATOM 634 N N . PHE A 1 80 ? 5.215 1.215 2.269 1.00 96.62 80 PHE A N 1
ATOM 635 C CA . PHE A 1 80 ? 4.388 2.262 1.663 1.00 96.62 80 PHE A CA 1
ATOM 636 C C . PHE A 1 80 ? 4.775 2.532 0.214 1.00 96.62 80 PHE A C 1
ATOM 638 O O . PHE A 1 80 ? 3.893 2.708 -0.624 1.00 96.62 80 PHE A O 1
ATOM 645 N N . ASP A 1 81 ? 6.075 2.553 -0.093 1.00 97.38 81 ASP A N 1
ATOM 646 C CA . ASP A 1 81 ? 6.544 2.742 -1.467 1.00 97.38 81 ASP A CA 1
ATOM 647 C C . ASP A 1 81 ? 6.076 1.597 -2.356 1.00 97.38 81 ASP A C 1
ATOM 649 O O . ASP A 1 81 ? 5.616 1.840 -3.464 1.00 97.38 81 ASP A O 1
ATOM 653 N N . PHE A 1 82 ? 6.088 0.365 -1.847 1.00 98.00 82 PHE A N 1
ATOM 654 C CA . PHE A 1 82 ? 5.556 -0.790 -2.569 1.00 98.00 82 PHE A CA 1
ATOM 655 C C . PHE A 1 82 ? 4.098 -0.588 -3.013 1.00 98.00 82 PHE A C 1
ATOM 657 O O . PHE A 1 82 ? 3.773 -0.765 -4.189 1.00 98.00 82 PHE A O 1
ATOM 664 N N . VAL A 1 83 ? 3.229 -0.136 -2.103 1.00 97.19 83 VAL A N 1
ATOM 665 C CA . VAL A 1 83 ? 1.815 0.138 -2.413 1.00 97.19 83 VAL A CA 1
ATOM 666 C C . VAL A 1 83 ? 1.663 1.314 -3.381 1.00 97.19 83 VAL A C 1
ATOM 668 O O . VAL A 1 83 ? 0.878 1.244 -4.327 1.00 97.19 83 VAL A O 1
ATOM 671 N N . ILE A 1 84 ? 2.421 2.393 -3.177 1.00 96.75 84 ILE A N 1
ATOM 672 C CA . ILE A 1 84 ? 2.361 3.592 -4.024 1.00 96.75 84 ILE A CA 1
ATOM 673 C C . ILE A 1 84 ? 2.870 3.297 -5.443 1.00 96.75 84 ILE A C 1
ATOM 675 O O . ILE A 1 84 ? 2.276 3.763 -6.417 1.00 96.75 84 ILE A O 1
ATOM 679 N N . GLU A 1 85 ? 3.935 2.507 -5.592 1.00 97.44 85 GLU A N 1
ATOM 680 C CA . GLU A 1 85 ? 4.444 2.083 -6.899 1.00 97.44 85 GLU A CA 1
ATOM 681 C C . GLU A 1 85 ? 3.431 1.201 -7.633 1.00 97.44 85 GLU A C 1
ATOM 683 O O . GLU A 1 85 ? 3.259 1.376 -8.837 1.00 97.44 85 GLU A O 1
ATOM 688 N N . PHE A 1 86 ? 2.702 0.323 -6.936 1.00 97.00 86 PHE A N 1
ATOM 689 C CA . PHE A 1 86 ? 1.610 -0.440 -7.546 1.00 97.00 86 PHE A CA 1
ATOM 690 C C . PHE A 1 86 ? 0.462 0.464 -8.025 1.00 97.00 86 PHE A C 1
ATOM 692 O O . PHE A 1 86 ? -0.038 0.308 -9.143 1.00 97.00 86 PHE A O 1
ATOM 699 N N . MET A 1 87 ? 0.066 1.455 -7.218 1.00 95.50 87 MET A N 1
ATOM 700 C CA . MET A 1 87 ? -0.939 2.449 -7.624 1.00 95.50 87 MET A CA 1
ATOM 701 C C . MET A 1 87 ? -0.492 3.249 -8.852 1.00 95.50 87 MET A C 1
ATOM 703 O O . MET A 1 87 ? -1.310 3.573 -9.714 1.00 95.50 87 MET A O 1
ATOM 707 N N . ARG A 1 88 ? 0.809 3.540 -8.969 1.00 95.50 88 ARG A N 1
ATOM 708 C CA . ARG A 1 88 ? 1.371 4.179 -10.163 1.00 95.50 88 ARG A CA 1
ATOM 709 C C . ARG A 1 88 ? 1.394 3.229 -11.359 1.00 95.50 88 ARG A C 1
ATOM 711 O O . ARG A 1 88 ? 1.022 3.641 -12.451 1.00 95.50 88 ARG A O 1
ATOM 718 N N . PHE A 1 89 ? 1.793 1.975 -11.155 1.00 95.44 89 PHE A N 1
ATOM 719 C CA . PHE A 1 89 ? 1.854 0.941 -12.192 1.00 95.44 89 PHE A CA 1
ATOM 720 C C . PHE A 1 89 ? 0.490 0.704 -12.854 1.00 95.44 89 PHE A C 1
ATOM 722 O O . PHE A 1 89 ? 0.400 0.576 -14.070 1.00 95.44 89 PHE A O 1
ATOM 729 N N . THR A 1 90 ? -0.578 0.712 -12.058 1.00 93.62 90 THR A N 1
ATOM 730 C CA . THR A 1 90 ? -1.965 0.550 -12.526 1.00 93.62 90 THR A CA 1
ATOM 731 C C . THR A 1 90 ? -2.588 1.840 -13.070 1.00 93.62 90 THR A C 1
ATOM 733 O O . THR A 1 90 ? -3.759 1.839 -13.439 1.00 93.62 90 THR A O 1
ATOM 736 N N . ASN A 1 91 ? -1.834 2.947 -13.129 1.00 91.94 91 ASN A N 1
ATOM 737 C CA . ASN A 1 91 ? -2.334 4.287 -13.458 1.00 91.94 91 ASN A CA 1
ATOM 738 C C . ASN A 1 91 ? -3.527 4.737 -12.595 1.00 91.94 91 ASN A C 1
ATOM 740 O O . ASN A 1 91 ? -4.296 5.598 -13.015 1.00 91.94 91 ASN A O 1
ATOM 744 N N . TYR A 1 92 ? -3.673 4.189 -11.383 1.00 90.00 92 TYR A N 1
ATOM 745 C CA . TYR A 1 92 ? -4.764 4.549 -10.484 1.00 90.00 92 TYR A CA 1
ATOM 746 C C . TYR A 1 92 ? -4.643 6.016 -10.061 1.00 90.00 92 TYR A C 1
ATOM 748 O O . TYR A 1 92 ? -5.518 6.836 -10.335 1.00 90.00 92 TYR A O 1
ATOM 756 N N . ARG A 1 93 ? -3.521 6.363 -9.418 1.00 89.00 93 ARG A N 1
ATOM 757 C CA . ARG A 1 93 ? -3.152 7.741 -9.070 1.00 89.00 93 ARG A CA 1
ATOM 758 C C . ARG A 1 93 ? -1.704 7.782 -8.591 1.00 89.00 93 ARG A C 1
ATOM 760 O O . ARG A 1 93 ? -1.213 6.826 -7.997 1.00 89.00 93 ARG A O 1
ATOM 767 N N . ASN A 1 94 ? -1.023 8.903 -8.817 1.00 90.75 94 ASN A N 1
ATOM 768 C CA . ASN A 1 94 ? 0.323 9.116 -8.294 1.00 90.75 94 ASN A CA 1
ATOM 769 C C . ASN A 1 94 ? 0.257 9.857 -6.952 1.00 90.75 94 ASN A C 1
ATOM 771 O O . ASN A 1 94 ? -0.204 10.998 -6.898 1.00 90.75 94 ASN A O 1
ATOM 775 N N . PHE A 1 95 ? 0.728 9.215 -5.885 1.00 93.81 95 PHE A N 1
ATOM 776 C CA . PHE A 1 95 ? 0.738 9.775 -4.537 1.00 93.81 95 PHE A CA 1
ATOM 777 C C . PHE A 1 95 ? 2.162 10.006 -4.034 1.00 93.81 95 PHE A C 1
ATOM 779 O O . PHE A 1 95 ? 3.075 9.235 -4.320 1.00 93.81 95 PHE A O 1
ATOM 786 N N . THR A 1 96 ? 2.338 11.042 -3.216 1.00 94.62 96 THR A N 1
ATOM 787 C CA . THR A 1 96 ? 3.439 11.078 -2.245 1.00 94.62 96 THR A CA 1
ATOM 788 C C . THR A 1 96 ? 3.038 10.266 -1.011 1.00 94.62 96 THR A C 1
ATOM 790 O O . THR A 1 96 ? 1.844 10.116 -0.744 1.00 94.62 96 THR A O 1
ATOM 793 N N . LYS A 1 97 ? 4.001 9.795 -0.203 1.00 94.00 97 LYS A N 1
ATOM 794 C CA . LYS A 1 97 ? 3.692 9.102 1.066 1.00 94.00 97 LYS A CA 1
ATOM 795 C C . LYS A 1 97 ? 2.760 9.920 1.960 1.00 94.00 97 LYS A C 1
ATOM 797 O O . LYS A 1 97 ? 1.789 9.393 2.486 1.00 94.00 97 LYS A O 1
ATOM 802 N N . ILE A 1 98 ? 3.024 11.222 2.083 1.00 93.88 98 ILE A N 1
ATOM 803 C CA . ILE A 1 98 ? 2.225 12.136 2.910 1.00 93.88 98 ILE A CA 1
ATOM 804 C C . ILE A 1 98 ? 0.782 12.214 2.397 1.00 93.88 98 ILE A C 1
ATOM 806 O O . ILE A 1 98 ? -0.153 12.096 3.188 1.00 93.88 98 ILE A O 1
ATOM 810 N N . ALA A 1 99 ? 0.593 12.370 1.082 1.00 94.88 99 ALA A N 1
ATOM 811 C CA . ALA A 1 99 ? -0.739 12.421 0.485 1.00 94.88 99 ALA A CA 1
ATOM 812 C C . ALA A 1 99 ? -1.488 11.091 0.663 1.00 94.88 99 ALA A C 1
ATOM 814 O O . ALA A 1 99 ? -2.647 11.096 1.065 1.00 94.88 99 ALA A O 1
ATOM 815 N N . PHE A 1 100 ? -0.806 9.962 0.449 1.00 94.56 100 PHE A N 1
ATOM 816 C CA . PHE A 1 100 ? -1.368 8.627 0.652 1.00 94.56 100 PHE A CA 1
ATOM 817 C C . PHE A 1 100 ? -1.834 8.411 2.100 1.00 94.56 100 PHE A C 1
ATOM 819 O O . PHE A 1 100 ? -2.969 7.996 2.342 1.00 94.56 100 PHE A O 1
ATOM 826 N N . VAL A 1 101 ? -0.974 8.732 3.073 1.00 92.81 101 VAL A N 1
ATOM 827 C CA . VAL A 1 101 ? -1.277 8.612 4.508 1.00 92.81 101 VAL A CA 1
ATOM 828 C C . VAL A 1 101 ? -2.478 9.483 4.875 1.00 92.81 101 VAL A C 1
ATOM 830 O O . VAL A 1 101 ? -3.378 9.027 5.582 1.00 92.81 101 VAL A O 1
ATOM 833 N N . SER A 1 102 ? -2.503 10.728 4.396 1.00 93.06 102 SER A N 1
ATOM 834 C CA . SER A 1 102 ? -3.590 11.660 4.694 1.00 93.06 102 SER A CA 1
ATOM 835 C C . SER A 1 102 ? -4.924 11.205 4.103 1.00 93.06 102 SER A C 1
ATOM 837 O O . SER A 1 102 ? -5.939 11.263 4.794 1.00 93.06 102 SER A O 1
ATOM 839 N N . GLU A 1 103 ? -4.922 10.703 2.867 1.00 92.62 103 GLU A N 1
ATOM 840 C CA . GLU A 1 103 ? -6.143 10.299 2.166 1.00 92.62 103 GLU A CA 1
ATOM 841 C C . GLU A 1 103 ? -6.715 8.978 2.707 1.00 92.62 103 GLU A C 1
ATOM 843 O O . GLU A 1 103 ? -7.900 8.911 3.041 1.00 92.62 103 GLU A O 1
ATOM 848 N N . PHE A 1 104 ? -5.885 7.939 2.850 1.00 91.62 104 PHE A N 1
ATOM 849 C CA . PHE A 1 104 ? -6.371 6.587 3.151 1.00 91.62 104 PHE A CA 1
ATOM 850 C C . PHE A 1 104 ? -6.185 6.171 4.611 1.00 91.62 104 PHE A C 1
ATOM 852 O O . PHE A 1 104 ? -7.071 5.544 5.193 1.00 91.62 104 PHE A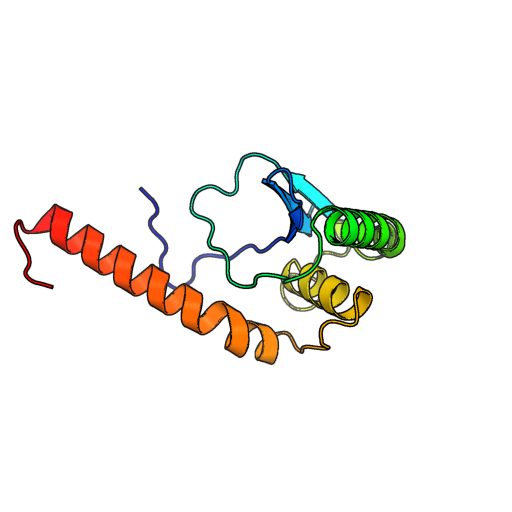 O 1
ATOM 859 N N . MET A 1 105 ? -5.058 6.518 5.239 1.00 90.62 105 MET A N 1
ATOM 860 C CA . MET A 1 105 ? -4.742 5.984 6.567 1.00 90.62 105 MET A CA 1
ATOM 861 C C . MET A 1 105 ? -5.319 6.796 7.715 1.00 90.62 105 MET A C 1
ATOM 863 O O . MET A 1 105 ? -5.811 6.205 8.671 1.00 90.62 105 MET A O 1
ATOM 867 N N . GLN A 1 106 ? -5.288 8.129 7.656 1.00 89.25 106 GLN A N 1
ATOM 868 C CA . GLN A 1 106 ? -5.704 8.956 8.797 1.00 89.25 106 GLN A CA 1
ATOM 869 C C . GLN A 1 106 ? -7.138 8.648 9.239 1.00 89.25 106 GLN A C 1
ATOM 871 O O . GLN A 1 106 ? -7.401 8.445 10.425 1.00 89.25 106 GLN A O 1
ATOM 876 N N . LYS A 1 107 ? -8.079 8.563 8.292 1.00 86.00 107 LYS A N 1
ATOM 877 C CA . LYS A 1 107 ? -9.481 8.242 8.600 1.00 86.00 107 LYS A CA 1
ATOM 878 C C . LYS A 1 107 ? -9.631 6.823 9.150 1.00 86.00 107 LYS A C 1
ATOM 880 O O . LYS A 1 107 ? -10.386 6.610 10.097 1.00 86.00 107 LYS A O 1
ATOM 885 N N . ALA A 1 108 ? -8.908 5.874 8.566 1.00 88.19 108 ALA A N 1
ATOM 886 C CA . ALA A 1 108 ? -8.907 4.483 8.977 1.00 88.19 108 ALA A CA 1
ATOM 887 C C . ALA A 1 108 ? -8.389 4.336 10.422 1.00 88.19 108 ALA A C 1
ATOM 889 O O . ALA A 1 108 ? -9.128 3.896 11.302 1.00 88.19 108 ALA A O 1
ATOM 890 N N . LEU A 1 109 ? -7.184 4.826 10.706 1.00 87.94 109 LEU A N 1
ATOM 891 C CA . LEU A 1 109 ? -6.572 4.770 12.035 1.00 87.94 109 LEU A CA 1
ATOM 892 C C . LEU A 1 109 ? -7.425 5.470 13.095 1.00 87.94 109 LEU A C 1
ATOM 894 O O . LEU A 1 109 ? -7.657 4.912 14.165 1.00 87.94 109 LEU A O 1
ATOM 898 N N . ASN A 1 110 ? -7.986 6.641 12.782 1.00 87.81 110 ASN A N 1
ATOM 899 C CA . ASN A 1 110 ? -8.892 7.334 13.700 1.00 87.81 110 ASN A CA 1
ATOM 900 C C . ASN A 1 110 ? -10.116 6.483 14.063 1.00 87.81 110 ASN A C 1
ATOM 902 O O . ASN A 1 110 ? -10.534 6.464 15.222 1.00 87.81 110 ASN A O 1
ATOM 906 N N . ASN A 1 111 ? -10.688 5.759 13.099 1.00 86.00 111 ASN A N 1
ATOM 907 C CA . ASN A 1 111 ? -11.787 4.838 13.369 1.00 86.00 111 ASN A CA 1
ATOM 908 C C . ASN A 1 111 ? -11.323 3.649 14.220 1.00 86.00 111 ASN A C 1
ATOM 910 O O . ASN A 1 111 ? -11.992 3.317 15.198 1.00 86.00 111 ASN A O 1
ATOM 914 N N . ALA A 1 112 ? -10.175 3.046 13.901 1.00 86.12 112 ALA A N 1
ATOM 915 C CA . ALA A 1 112 ? -9.621 1.925 14.659 1.00 86.12 112 ALA A CA 1
ATOM 916 C C . ALA A 1 112 ? -9.364 2.299 16.129 1.00 86.12 112 ALA A C 1
ATOM 918 O O . ALA A 1 112 ? -9.773 1.566 17.032 1.00 86.12 112 ALA A O 1
ATOM 919 N N . ILE A 1 113 ? -8.785 3.478 16.383 1.00 86.38 113 ILE A N 1
ATOM 920 C CA . ILE A 1 113 ? -8.555 4.010 17.734 1.00 86.38 113 ILE A CA 1
ATOM 921 C C . ILE A 1 113 ? -9.887 4.207 18.465 1.00 86.38 113 ILE A C 1
ATOM 923 O O . ILE A 1 113 ? -10.050 3.741 19.593 1.00 86.38 113 ILE A O 1
ATOM 927 N N . ARG A 1 114 ? -10.868 4.860 17.825 1.00 86.44 114 ARG A N 1
ATOM 928 C CA . ARG A 1 114 ? -12.192 5.108 18.424 1.00 8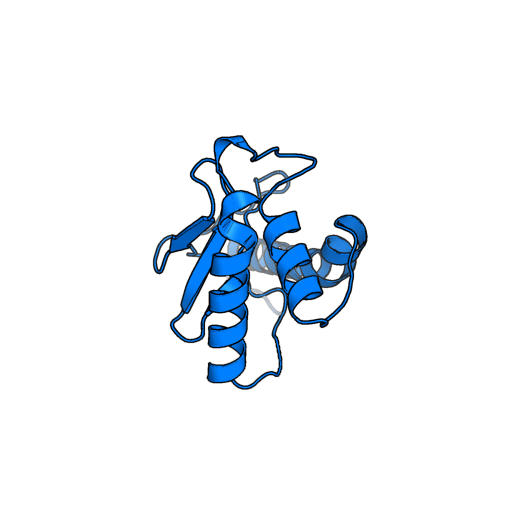6.44 114 ARG A CA 1
ATOM 929 C C . ARG A 1 114 ? -12.884 3.811 18.838 1.00 86.44 114 ARG A C 1
ATOM 931 O O . ARG A 1 114 ? -13.346 3.713 19.974 1.00 86.44 114 ARG A O 1
ATOM 938 N N . TYR A 1 115 ? -12.924 2.817 17.951 1.00 84.94 115 TYR A N 1
ATOM 939 C CA . TYR A 1 115 ? -13.549 1.529 18.253 1.00 84.94 115 TYR A CA 1
ATOM 940 C C . TYR A 1 115 ? -12.772 0.741 19.308 1.00 84.94 115 TYR A C 1
ATOM 942 O O . TYR A 1 115 ? -13.390 0.171 20.203 1.00 84.94 115 TYR A O 1
ATOM 950 N N . SER A 1 116 ? -11.438 0.771 19.277 1.00 83.56 116 SER A N 1
ATOM 951 C CA . SER A 1 116 ? -10.606 0.127 20.304 1.00 83.56 116 SER A CA 1
ATOM 952 C C . SER A 1 116 ? -10.875 0.709 21.696 1.00 83.56 116 SER A C 1
ATOM 954 O O . SER A 1 116 ? -11.052 -0.037 22.660 1.00 83.56 116 SER A O 1
ATOM 956 N N . ILE A 1 117 ? -10.993 2.039 21.802 1.00 84.56 117 ILE A N 1
ATOM 957 C CA . ILE A 1 117 ? -11.346 2.721 23.055 1.00 84.56 117 ILE A CA 1
ATOM 958 C C . ILE A 1 117 ? -12.758 2.341 23.511 1.00 84.56 117 ILE A C 1
ATOM 960 O O . ILE A 1 117 ? -12.956 2.073 24.696 1.00 84.56 117 ILE A O 1
ATOM 964 N N . LEU A 1 118 ? -13.735 2.324 22.598 1.00 84.81 118 LEU A N 1
ATOM 965 C CA . LEU A 1 118 ? -15.115 1.957 22.917 1.00 84.81 118 LEU A CA 1
ATOM 966 C C . LEU A 1 118 ? -15.196 0.526 23.461 1.00 84.81 118 LEU A C 1
ATOM 968 O O . LEU A 1 118 ? -15.772 0.313 24.523 1.00 84.81 118 LEU A O 1
ATOM 972 N N . VAL A 1 119 ? -14.578 -0.436 22.772 1.00 84.62 119 VAL A N 1
ATOM 973 C CA . VAL A 1 119 ? -14.557 -1.844 23.194 1.00 84.62 119 VAL A CA 1
ATOM 974 C C . VAL A 1 119 ? -13.897 -1.990 24.561 1.00 84.62 119 VAL A C 1
ATOM 976 O O . VAL A 1 119 ? -14.448 -2.666 25.427 1.00 84.62 119 VAL A O 1
ATOM 979 N N . ARG A 1 120 ? -12.767 -1.309 24.799 1.00 83.38 120 ARG A N 1
ATOM 980 C CA . ARG A 1 120 ? -12.105 -1.313 26.112 1.00 83.38 120 ARG A CA 1
ATOM 981 C C . ARG A 1 120 ? -13.041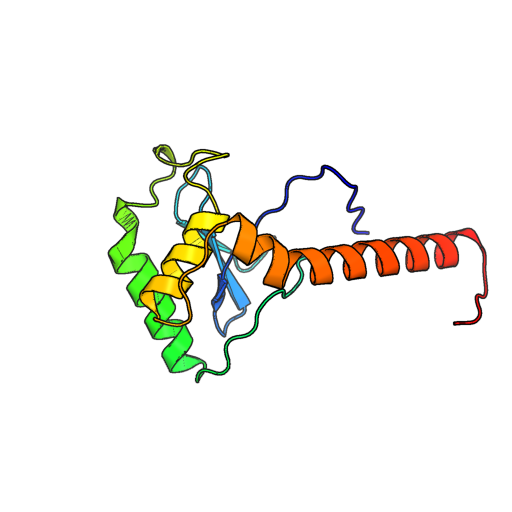 -0.816 27.216 1.00 83.38 120 ARG A C 1
ATOM 983 O O . ARG A 1 120 ? -13.195 -1.497 28.222 1.00 83.38 120 ARG A O 1
ATOM 990 N N . LYS A 1 121 ? -13.731 0.309 26.995 1.00 82.88 121 LYS A N 1
ATOM 991 C CA . LYS A 1 121 ? -14.705 0.849 27.957 1.00 82.88 121 LYS A CA 1
ATOM 992 C C . LYS A 1 121 ? -15.851 -0.128 28.234 1.00 82.88 121 LYS A C 1
ATOM 994 O O . LYS A 1 121 ? -16.184 -0.334 29.396 1.00 82.88 121 LYS A O 1
ATOM 999 N N . VAL A 1 122 ? -16.408 -0.765 27.197 1.00 84.12 122 VAL A N 1
ATOM 1000 C CA . VAL A 1 122 ? -17.459 -1.798 27.329 1.00 84.12 122 VAL A CA 1
ATOM 1001 C C . VAL A 1 122 ? -16.995 -2.960 28.206 1.00 84.12 122 VAL A C 1
ATOM 1003 O O . VAL A 1 122 ? -17.742 -3.405 29.075 1.00 84.12 122 VAL A O 1
ATOM 1006 N N . MET A 1 123 ? -15.759 -3.422 28.012 1.00 82.56 123 MET A N 1
ATOM 1007 C CA . MET A 1 123 ? -15.185 -4.522 28.791 1.00 82.56 123 MET A CA 1
ATOM 1008 C C . MET A 1 123 ? -14.873 -4.137 30.244 1.00 82.56 123 MET A C 1
ATOM 1010 O O . MET A 1 123 ? -14.934 -4.998 31.116 1.00 82.56 123 MET A O 1
ATOM 1014 N N . GLU A 1 124 ? -14.552 -2.869 30.508 1.00 83.00 124 GLU A N 1
ATOM 1015 C CA . GLU A 1 124 ? -14.201 -2.361 31.842 1.00 83.00 124 GLU A CA 1
ATOM 1016 C C . GLU A 1 124 ? -15.419 -1.908 32.676 1.00 83.00 124 GLU A C 1
ATOM 1018 O O . GLU A 1 124 ? -15.324 -1.891 33.901 1.00 83.00 124 GLU A O 1
ATOM 1023 N N . GLY A 1 125 ? -16.549 -1.534 32.052 1.00 68.38 125 GLY A N 1
ATOM 1024 C CA . GLY A 1 125 ? -17.574 -0.709 32.718 1.00 68.38 125 GLY A CA 1
ATOM 1025 C C . GLY A 1 125 ? -19.050 -1.132 32.659 1.00 68.38 125 GLY A C 1
ATOM 1026 O O . GLY A 1 125 ? -19.857 -0.485 33.320 1.00 68.38 125 GLY A O 1
ATOM 1027 N N . GLY A 1 126 ? -19.455 -2.184 31.936 1.00 73.62 126 GLY A N 1
ATOM 1028 C CA . GLY A 1 126 ? -20.891 -2.498 31.771 1.00 73.62 126 GLY A CA 1
ATOM 1029 C C . GLY A 1 126 ? -21.670 -1.452 30.940 1.00 73.62 126 GLY A C 1
ATOM 1030 O O . GLY A 1 126 ? -21.103 -0.459 30.519 1.00 73.62 126 GLY A O 1
ATOM 1031 N N . VAL A 1 127 ? -22.949 -1.720 30.631 1.00 61.38 127 VAL A N 1
ATOM 1032 C CA . VAL A 1 127 ? -23.788 -1.107 29.560 1.00 61.38 127 VAL A CA 1
ATOM 1033 C C . VAL A 1 127 ? -23.527 0.380 29.240 1.00 61.38 127 VAL A C 1
ATOM 1035 O O . VAL A 1 127 ? -23.665 1.250 30.096 1.00 61.38 127 VAL A O 1
ATOM 1038 N N . PHE A 1 128 ? -23.287 0.670 27.955 1.00 63.28 128 PHE A N 1
ATOM 1039 C CA . PHE A 1 128 ? -23.151 2.019 27.391 1.00 63.28 128 PHE A CA 1
ATOM 1040 C C . PHE A 1 128 ? -24.280 2.302 26.389 1.00 63.28 128 PHE A C 1
ATOM 1042 O O . PHE A 1 128 ? -24.659 1.414 25.624 1.00 63.28 128 PHE A O 1
ATOM 1049 N N . LEU A 1 129 ? -24.792 3.537 26.368 1.00 60.25 129 LEU A N 1
ATOM 1050 C CA . LEU A 1 129 ? -25.658 4.039 25.294 1.00 60.25 129 LEU A CA 1
ATOM 1051 C C . LEU A 1 129 ? -24.785 4.678 24.201 1.00 60.25 129 LEU A C 1
ATOM 1053 O O . LEU A 1 129 ? -23.872 5.441 24.526 1.00 60.25 129 LEU A O 1
ATOM 1057 N N . LEU A 1 130 ? -25.067 4.346 22.940 1.00 60.88 130 LEU A N 1
ATOM 1058 C CA . LEU A 1 130 ? -24.394 4.851 21.737 1.00 60.88 130 LEU A CA 1
ATOM 1059 C C . LEU A 1 130 ? -25.229 5.929 21.048 1.00 60.88 130 LEU A C 1
ATOM 1061 O O . LEU A 1 130 ? -26.463 5.736 20.971 1.00 60.88 130 LEU A O 1
#